Protein AF-A0A1Q7T3Q2-F1 (afdb_monomer_lite)

Structure (mmCIF, N/CA/C/O backbone):
data_AF-A0A1Q7T3Q2-F1
#
_entry.id   AF-A0A1Q7T3Q2-F1
#
loop_
_atom_site.group_PDB
_atom_site.id
_atom_site.type_symbol
_atom_site.label_atom_id
_atom_site.label_alt_id
_atom_site.label_comp_id
_atom_site.label_asym_id
_atom_site.label_entity_id
_atom_site.label_seq_id
_atom_site.pdbx_PDB_ins_code
_atom_site.Cartn_x
_atom_site.Cartn_y
_atom_site.Cartn_z
_atom_site.occupancy
_atom_site.B_iso_or_equiv
_atom_site.auth_seq_id
_atom_site.auth_comp_id
_atom_site.auth_asym_id
_atom_site.auth_atom_id
_atom_site.pdbx_PDB_model_num
ATOM 1 N N . MET A 1 1 ? 1.843 -0.702 -9.982 1.00 81.38 1 MET A N 1
ATOM 2 C CA . MET A 1 1 ? 1.231 0.089 -8.888 1.00 81.38 1 MET A CA 1
ATOM 3 C C . MET A 1 1 ? 0.158 -0.702 -8.129 1.00 81.38 1 MET A C 1
ATOM 5 O O . MET A 1 1 ? 0.160 -0.646 -6.909 1.00 81.38 1 MET A O 1
ATOM 9 N N . ARG A 1 2 ? -0.651 -1.533 -8.814 1.00 91.56 2 ARG A N 1
ATOM 10 C CA . ARG A 1 2 ? -1.708 -2.393 -8.229 1.00 91.56 2 ARG A CA 1
ATOM 11 C C . ARG A 1 2 ? -1.332 -3.121 -6.925 1.00 91.56 2 ARG A C 1
ATOM 13 O O . ARG A 1 2 ? -2.081 -3.046 -5.965 1.00 91.56 2 ARG A O 1
ATOM 20 N N . GLU A 1 3 ? -0.166 -3.769 -6.869 1.00 95.06 3 GLU A N 1
ATOM 21 C CA . GLU A 1 3 ? 0.284 -4.514 -5.675 1.00 95.06 3 GLU A CA 1
ATOM 22 C C . GLU A 1 3 ? 0.428 -3.621 -4.427 1.00 95.06 3 GLU A C 1
ATOM 24 O O . GLU A 1 3 ? -0.021 -3.997 -3.350 1.00 95.06 3 GLU A O 1
ATOM 29 N N . ARG A 1 4 ? 1.000 -2.416 -4.573 1.00 95.00 4 ARG A N 1
ATOM 30 C CA . ARG A 1 4 ? 1.254 -1.502 -3.443 1.00 95.00 4 ARG A CA 1
ATOM 31 C C . ARG A 1 4 ? -0.039 -0.915 -2.893 1.00 95.00 4 ARG A C 1
ATOM 33 O O . ARG A 1 4 ? -0.247 -0.922 -1.687 1.00 95.00 4 ARG A O 1
ATOM 40 N N . ALA A 1 5 ? -0.919 -0.471 -3.790 1.00 95.75 5 ALA A N 1
ATOM 41 C CA . ALA A 1 5 ? -2.237 0.032 -3.415 1.00 95.75 5 ALA A CA 1
ATOM 42 C C . ALA A 1 5 ? -3.069 -1.053 -2.714 1.00 95.75 5 ALA A C 1
ATOM 44 O O . ALA A 1 5 ? -3.665 -0.792 -1.674 1.00 95.75 5 ALA A O 1
ATOM 45 N N . ALA A 1 6 ? -3.046 -2.289 -3.227 1.00 97.00 6 ALA A N 1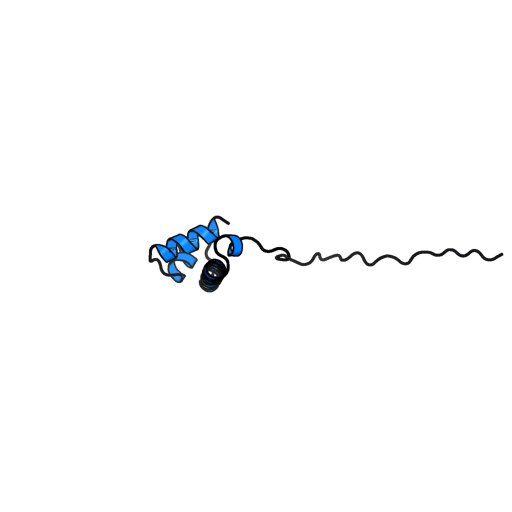
ATOM 46 C CA . ALA A 1 6 ? -3.744 -3.406 -2.597 1.00 97.00 6 ALA A CA 1
ATOM 47 C C . ALA A 1 6 ? -3.218 -3.706 -1.184 1.00 97.00 6 ALA A C 1
ATOM 49 O O . ALA A 1 6 ? -4.018 -4.004 -0.303 1.00 97.00 6 ALA A O 1
ATOM 50 N N . ALA A 1 7 ? -1.901 -3.619 -0.960 1.00 97.19 7 ALA A N 1
ATOM 51 C CA . ALA A 1 7 ? -1.324 -3.809 0.369 1.00 97.19 7 ALA A CA 1
ATOM 52 C C . ALA A 1 7 ? -1.841 -2.761 1.365 1.00 97.19 7 ALA A C 1
ATOM 54 O O . ALA A 1 7 ? -2.294 -3.120 2.447 1.00 97.19 7 ALA A O 1
ATOM 55 N N . ILE A 1 8 ? -1.826 -1.483 0.975 1.00 96.56 8 ILE A N 1
ATOM 56 C CA . ILE A 1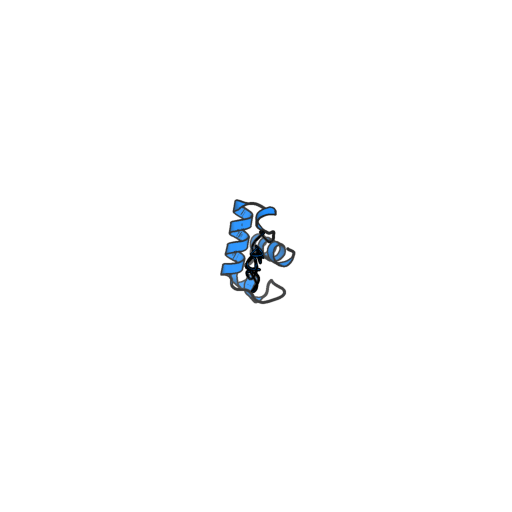 8 ? -2.243 -0.371 1.841 1.00 96.56 8 ILE A CA 1
ATOM 57 C C . ILE A 1 8 ? -3.733 -0.455 2.162 1.00 96.56 8 ILE A C 1
ATOM 59 O O . ILE A 1 8 ? -4.100 -0.365 3.327 1.00 96.56 8 ILE A O 1
ATOM 63 N N . LEU A 1 9 ? -4.587 -0.705 1.164 1.00 97.62 9 LEU A N 1
ATOM 64 C CA . LEU A 1 9 ? -6.031 -0.841 1.387 1.00 97.62 9 LEU A CA 1
ATOM 65 C C . LEU A 1 9 ? -6.368 -1.997 2.338 1.00 97.62 9 LEU A C 1
ATOM 67 O O . LEU A 1 9 ? -7.272 -1.873 3.155 1.00 97.62 9 LEU A O 1
ATOM 71 N N . LYS A 1 10 ? -5.622 -3.103 2.266 1.00 97.75 10 LYS A N 1
ATOM 72 C CA . LYS A 1 10 ? -5.802 -4.262 3.152 1.00 97.75 10 LYS A CA 1
ATOM 73 C C . LYS A 1 10 ? -5.355 -3.991 4.586 1.00 97.75 10 LYS A C 1
ATOM 75 O O . LYS A 1 10 ? -5.995 -4.451 5.526 1.00 97.75 10 LYS A O 1
ATOM 80 N N . VAL A 1 11 ? -4.270 -3.240 4.760 1.00 97.50 11 VAL A N 1
ATOM 81 C CA . VAL A 1 11 ? -3.847 -2.798 6.095 1.00 97.50 11 VAL A CA 1
ATOM 82 C C . VAL A 1 11 ? -4.850 -1.791 6.662 1.00 97.50 11 VAL A C 1
ATOM 84 O O . VAL A 1 11 ? -5.261 -1.922 7.809 1.00 97.50 11 VAL A O 1
ATOM 87 N N . ALA A 1 12 ? -5.333 -0.857 5.838 1.00 97.19 12 ALA A N 1
ATOM 88 C CA . ALA A 1 12 ? -6.381 0.089 6.218 1.00 97.19 12 ALA A CA 1
ATOM 89 C C . ALA A 1 12 ? -7.715 -0.599 6.559 1.00 97.19 12 ALA A C 1
ATOM 91 O O . ALA A 1 12 ? -8.468 -0.095 7.385 1.00 97.19 12 ALA A O 1
ATOM 92 N N . SER A 1 13 ? -7.993 -1.775 5.983 1.00 97.50 13 SER A N 1
ATOM 93 C CA . SER A 1 13 ? -9.144 -2.607 6.352 1.00 97.50 13 SER A CA 1
ATOM 94 C C . SER A 1 13 ? -8.915 -3.463 7.609 1.00 97.50 13 SER A C 1
ATOM 96 O O . SER A 1 13 ? -9.712 -4.357 7.880 1.00 97.50 13 SER A O 1
ATOM 98 N N . GLY A 1 14 ? -7.824 -3.242 8.350 1.00 97.50 14 GLY A N 1
ATOM 99 C CA . GLY A 1 14 ? -7.546 -3.892 9.633 1.00 97.50 14 GLY A CA 1
ATOM 100 C C . GLY A 1 14 ? -6.721 -5.180 9.562 1.00 97.50 14 GLY A C 1
ATOM 101 O O . GLY A 1 14 ? -6.520 -5.820 10.593 1.00 97.50 14 GLY A O 1
ATOM 102 N N . LEU A 1 15 ? -6.219 -5.584 8.389 1.00 97.62 15 LEU A N 1
ATOM 103 C CA . LEU A 1 15 ? -5.323 -6.742 8.305 1.00 97.62 15 LEU A CA 1
ATOM 104 C C . LEU A 1 15 ? -3.908 -6.372 8.762 1.00 97.62 15 LEU A C 1
ATOM 106 O O . LEU A 1 15 ? -3.383 -5.309 8.432 1.00 97.62 15 LEU A O 1
ATOM 110 N N . SER A 1 16 ? -3.242 -7.287 9.469 1.00 97.38 16 SER A N 1
ATOM 111 C CA . SER A 1 16 ? -1.852 -7.066 9.878 1.00 97.38 16 SER A CA 1
ATOM 112 C C . SER A 1 16 ? -0.906 -7.059 8.672 1.00 97.38 16 SER A C 1
ATOM 114 O O . SER A 1 16 ? -1.097 -7.794 7.697 1.00 97.38 16 SER A O 1
ATOM 116 N N . MET A 1 17 ? 0.176 -6.278 8.749 1.00 96.75 17 MET A N 1
ATOM 117 C CA . MET A 1 17 ? 1.186 -6.231 7.682 1.00 96.75 17 MET A CA 1
ATOM 118 C C . MET A 1 17 ? 1.777 -7.613 7.375 1.00 96.75 17 MET A C 1
ATOM 120 O O . MET A 1 17 ? 2.015 -7.925 6.211 1.00 96.75 17 MET A O 1
ATOM 124 N N . LEU A 1 18 ? 1.982 -8.456 8.394 1.00 97.44 18 LEU A N 1
ATOM 125 C CA . LEU A 1 18 ? 2.496 -9.817 8.221 1.00 97.44 18 LEU A CA 1
ATOM 126 C C . LEU A 1 18 ? 1.518 -10.691 7.422 1.00 97.44 18 LEU A C 1
ATOM 128 O O . LEU A 1 18 ? 1.916 -11.350 6.463 1.00 97.44 18 LEU A O 1
ATOM 132 N N . GLN A 1 19 ? 0.229 -10.648 7.767 1.00 97.56 19 GLN A N 1
ATOM 133 C CA . GLN A 1 19 ? -0.806 -11.400 7.058 1.00 97.56 19 GLN A CA 1
ATOM 134 C C . GLN A 1 19 ? -0.938 -10.938 5.602 1.00 97.56 19 GLN A C 1
ATOM 136 O O . GLN A 1 19 ? -1.037 -11.764 4.693 1.00 97.56 19 GLN A O 1
ATOM 141 N N . VAL A 1 20 ? -0.880 -9.625 5.357 1.00 98.00 20 VAL A N 1
ATOM 142 C CA . VAL A 1 20 ? -0.913 -9.075 3.995 1.00 98.00 20 VAL A CA 1
ATOM 143 C C . VAL A 1 20 ? 0.325 -9.494 3.197 1.00 98.00 20 VAL A C 1
ATOM 145 O O . VAL A 1 20 ? 0.195 -9.869 2.033 1.00 98.00 20 VAL A O 1
ATOM 148 N N . ALA A 1 21 ? 1.506 -9.492 3.817 1.00 97.62 21 ALA A N 1
ATOM 149 C CA . ALA A 1 21 ? 2.760 -9.914 3.195 1.00 97.62 21 ALA A CA 1
ATOM 150 C C . ALA A 1 21 ? 2.760 -11.383 2.763 1.00 97.62 21 ALA A C 1
ATOM 152 O O . ALA A 1 21 ? 3.269 -11.686 1.684 1.00 97.62 21 ALA A O 1
ATOM 153 N N . LEU A 1 22 ? 2.207 -12.277 3.585 1.00 97.56 22 LEU A N 1
ATOM 154 C CA . LEU A 1 22 ? 2.235 -13.719 3.333 1.00 97.56 22 LEU A CA 1
ATOM 155 C C . LEU A 1 22 ? 1.062 -14.200 2.470 1.00 97.56 22 LEU A C 1
ATOM 157 O O . LEU A 1 22 ? 1.252 -15.062 1.615 1.00 97.56 22 LEU A O 1
ATOM 161 N N . HIS A 1 23 ? -0.131 -13.632 2.670 1.00 97.12 23 HIS A N 1
ATOM 162 C CA . HIS A 1 23 ? -1.379 -14.151 2.093 1.00 97.12 23 HIS A CA 1
ATOM 163 C C . HIS A 1 23 ? -2.217 -13.092 1.368 1.00 97.12 23 HIS A C 1
ATOM 165 O O . HIS A 1 23 ? -3.105 -13.424 0.587 1.00 97.12 23 HIS A O 1
ATOM 171 N N . GLY A 1 24 ? -1.959 -11.807 1.611 1.00 94.62 24 GLY A N 1
ATOM 172 C CA . GLY A 1 24 ? -2.748 -10.713 1.049 1.00 94.62 24 GLY A CA 1
ATOM 173 C C . GLY A 1 24 ? -2.285 -10.226 -0.321 1.00 94.62 24 GLY A C 1
ATOM 174 O O . GLY A 1 24 ? -2.929 -9.337 -0.872 1.00 94.62 24 GLY A O 1
ATOM 175 N N . LEU A 1 25 ? -1.207 -10.756 -0.897 1.00 96.00 25 LEU A N 1
ATOM 176 C CA . LEU A 1 25 ? -0.658 -10.312 -2.183 1.00 96.00 25 LEU A CA 1
ATOM 177 C C . LEU A 1 25 ? -0.469 -11.489 -3.144 1.00 96.00 25 LEU A C 1
ATOM 179 O O . LEU A 1 25 ? -0.415 -12.640 -2.732 1.00 96.00 25 LEU A O 1
ATOM 183 N N . LEU A 1 26 ? -0.340 -11.191 -4.443 1.00 95.38 26 LEU A N 1
ATOM 184 C CA . LEU A 1 26 ? -0.141 -12.208 -5.488 1.00 95.38 26 LEU A CA 1
ATOM 185 C C . LEU A 1 26 ? 1.138 -13.031 -5.272 1.00 95.38 26 LEU A C 1
ATOM 187 O O . LEU A 1 26 ? 1.227 -14.177 -5.701 1.00 95.38 26 LEU A O 1
ATOM 191 N N . LYS A 1 27 ? 2.150 -12.421 -4.651 1.00 94.88 27 LYS A N 1
ATOM 192 C CA . LYS A 1 27 ? 3.400 -13.076 -4.278 1.00 94.88 27 LYS A CA 1
ATOM 193 C C . LYS A 1 27 ? 3.734 -12.723 -2.833 1.00 94.88 27 LYS A C 1
ATOM 195 O O . LYS A 1 27 ? 3.546 -11.560 -2.466 1.00 94.88 27 LYS A O 1
ATOM 200 N N . PRO A 1 28 ? 4.297 -13.665 -2.059 1.00 96.12 28 PRO A N 1
ATOM 201 C CA . PRO A 1 28 ? 4.793 -13.367 -0.729 1.00 96.12 28 PRO A CA 1
ATOM 202 C C . PRO A 1 28 ? 5.840 -12.253 -0.762 1.00 96.12 28 PRO A C 1
ATOM 204 O O . PRO A 1 28 ? 6.734 -12.227 -1.618 1.00 96.12 28 PRO A O 1
ATOM 207 N N . ARG A 1 29 ? 5.730 -11.325 0.184 1.00 96.56 29 ARG A N 1
ATOM 208 C CA . ARG A 1 29 ? 6.681 -10.229 0.400 1.00 96.56 29 ARG A CA 1
ATOM 209 C C . ARG A 1 29 ? 7.168 -10.239 1.841 1.00 96.56 29 ARG A C 1
ATOM 211 O O . ARG A 1 29 ? 6.616 -10.919 2.694 1.00 96.56 29 ARG A O 1
ATOM 218 N N . ARG A 1 30 ? 8.213 -9.461 2.115 1.00 95.69 30 ARG A N 1
ATOM 219 C CA . ARG A 1 30 ? 8.616 -9.160 3.493 1.00 95.69 30 ARG A CA 1
ATOM 220 C C . ARG A 1 30 ? 7.688 -8.087 4.056 1.00 95.69 30 ARG A C 1
ATOM 222 O O . ARG A 1 30 ? 7.365 -7.139 3.338 1.00 95.69 30 ARG A O 1
ATOM 229 N N . SER A 1 31 ? 7.311 -8.203 5.325 1.00 94.75 31 SER A N 1
ATOM 230 C CA . SER A 1 31 ? 6.519 -7.189 6.037 1.00 94.75 31 SER A CA 1
ATOM 231 C C . SER A 1 31 ? 7.172 -5.803 5.973 1.00 94.75 31 SER A C 1
ATOM 233 O O . SER A 1 31 ? 6.479 -4.821 5.721 1.00 94.75 31 SER A O 1
ATOM 235 N N . ASP A 1 32 ? 8.507 -5.727 6.049 1.00 96.75 32 ASP A N 1
ATOM 236 C CA . ASP A 1 32 ? 9.265 -4.470 5.916 1.00 96.75 32 ASP A CA 1
ATOM 237 C C . ASP A 1 32 ? 9.005 -3.756 4.586 1.00 96.75 32 ASP A C 1
ATOM 239 O O . ASP A 1 32 ? 9.014 -2.530 4.500 1.00 96.75 32 ASP A O 1
ATOM 243 N N . THR A 1 33 ? 8.751 -4.521 3.518 1.00 95.56 33 THR A N 1
ATOM 244 C CA . THR A 1 33 ? 8.442 -3.946 2.203 1.00 95.56 33 THR A CA 1
ATOM 245 C C . THR A 1 33 ? 7.093 -3.234 2.220 1.00 95.56 33 THR A C 1
ATOM 247 O O . THR A 1 33 ? 6.953 -2.187 1.593 1.00 95.56 33 THR A O 1
ATOM 250 N N . ILE A 1 34 ? 6.116 -3.788 2.941 1.00 96.06 34 ILE A N 1
ATOM 251 C CA . ILE A 1 34 ? 4.799 -3.169 3.113 1.00 96.06 34 ILE A CA 1
ATOM 252 C C . ILE A 1 34 ? 4.930 -1.917 3.976 1.00 96.06 34 ILE A C 1
ATOM 254 O O . ILE A 1 34 ? 4.418 -0.875 3.575 1.00 96.06 34 ILE A O 1
ATOM 258 N N . SER A 1 35 ? 5.683 -1.985 5.081 1.00 96.50 35 SER A N 1
ATOM 259 C CA . SER A 1 35 ? 5.964 -0.815 5.923 1.00 96.50 35 SER A CA 1
ATOM 260 C C . SER A 1 35 ? 6.551 0.333 5.100 1.00 96.50 35 SER A C 1
ATOM 262 O O . SER A 1 35 ? 6.048 1.447 5.159 1.00 96.50 35 SER A O 1
ATOM 264 N N . GLN A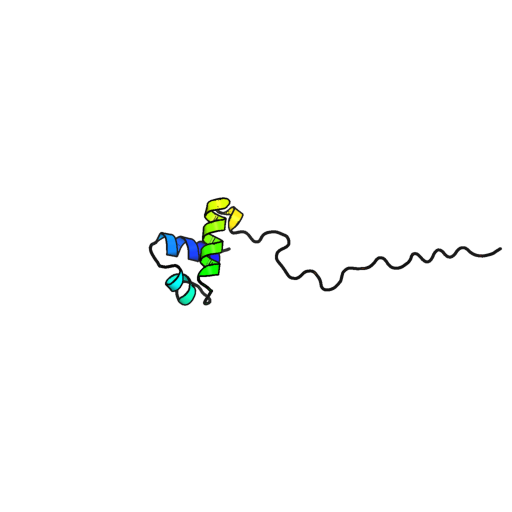 1 36 ? 7.543 0.059 4.244 1.00 95.88 36 GLN A N 1
ATOM 265 C CA . GLN A 1 36 ? 8.122 1.081 3.365 1.00 95.88 36 GLN A CA 1
ATOM 266 C C . GLN A 1 36 ? 7.122 1.663 2.357 1.00 95.88 36 GLN A C 1
ATOM 268 O O . GLN A 1 36 ? 7.267 2.813 1.947 1.00 95.88 36 GLN A O 1
ATOM 273 N N . TRP A 1 37 ? 6.146 0.883 1.884 1.00 95.75 37 TRP A N 1
ATOM 274 C CA . TRP A 1 37 ? 5.105 1.411 0.997 1.00 95.75 37 TRP A CA 1
ATOM 275 C C . TRP A 1 37 ? 4.139 2.324 1.743 1.00 95.75 37 TRP A C 1
ATOM 277 O O . TRP A 1 37 ? 3.757 3.344 1.178 1.00 95.75 37 TRP A O 1
ATOM 287 N N . ILE A 1 38 ? 3.784 1.973 2.982 1.00 96.25 38 ILE A N 1
ATOM 288 C CA . ILE A 1 38 ? 2.937 2.799 3.847 1.00 96.25 38 ILE A CA 1
ATOM 289 C C . ILE A 1 38 ? 3.643 4.119 4.154 1.00 96.25 38 ILE A C 1
ATOM 291 O O . ILE A 1 38 ? 3.087 5.160 3.829 1.00 96.25 38 ILE A O 1
ATOM 295 N N . SER A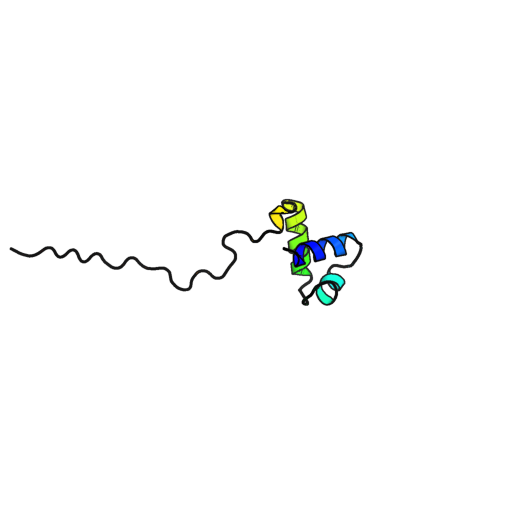 1 39 ? 4.895 4.094 4.627 1.00 96.56 39 SER A N 1
ATOM 296 C CA . SER A 1 39 ? 5.641 5.324 4.940 1.00 96.56 39 SER A CA 1
ATOM 297 C C . SER A 1 39 ? 5.729 6.266 3.735 1.00 96.56 39 SER A C 1
ATOM 299 O O . SER A 1 39 ? 5.438 7.450 3.839 1.00 96.56 39 SER A O 1
ATOM 301 N N . ARG A 1 40 ? 6.013 5.736 2.537 1.00 94.88 40 ARG A N 1
ATOM 302 C CA . ARG A 1 40 ? 6.029 6.556 1.311 1.00 94.88 40 ARG A CA 1
ATOM 303 C C . ARG A 1 40 ? 4.664 7.132 0.945 1.00 94.88 40 ARG A C 1
ATOM 305 O O . ARG A 1 40 ? 4.600 8.192 0.328 1.00 94.88 40 ARG A O 1
ATOM 312 N N . TYR A 1 41 ? 3.590 6.402 1.231 1.00 95.44 41 TYR A N 1
ATOM 313 C CA . TYR A 1 41 ? 2.236 6.893 1.012 1.00 95.44 41 TYR A CA 1
ATOM 314 C C . TYR A 1 41 ? 1.869 7.988 2.016 1.00 95.44 41 TYR A C 1
ATOM 316 O O . TYR A 1 41 ? 1.244 8.965 1.629 1.00 95.44 41 TYR A O 1
ATOM 324 N N . GLU A 1 42 ? 2.288 7.867 3.270 1.00 95.94 42 GLU A N 1
ATOM 325 C CA . GLU A 1 42 ? 2.087 8.909 4.282 1.00 95.94 42 GLU A CA 1
ATOM 326 C C . GLU A 1 42 ? 2.882 10.181 3.947 1.00 95.94 42 GLU A C 1
ATOM 328 O O . GLU A 1 42 ? 2.355 11.282 4.064 1.00 95.94 42 GLU A O 1
ATOM 333 N N . GLU A 1 43 ? 4.114 10.037 3.450 1.00 95.44 43 GLU A N 1
ATOM 334 C CA . GLU A 1 43 ? 4.982 11.161 3.072 1.00 95.44 43 GLU A CA 1
ATOM 335 C C . GLU A 1 43 ? 4.533 11.881 1.789 1.00 95.44 43 GLU A C 1
ATOM 337 O O . GLU A 1 43 ? 4.615 13.104 1.694 1.00 95.44 43 GLU A O 1
ATOM 342 N N . GLY A 1 44 ? 4.115 11.129 0.765 1.00 92.62 44 GLY A N 1
ATOM 343 C CA . GLY A 1 44 ? 3.932 11.653 -0.596 1.00 92.62 44 GLY A CA 1
ATOM 344 C C . GLY A 1 44 ? 2.622 11.251 -1.267 1.00 92.62 44 GLY A C 1
ATOM 345 O O . GLY A 1 44 ? 2.481 11.386 -2.488 1.00 92.62 44 GLY A O 1
ATOM 346 N N . GLY A 1 45 ? 1.680 10.690 -0.512 1.00 94.31 45 GLY A N 1
ATOM 347 C CA . GLY A 1 45 ? 0.416 10.181 -1.027 1.00 94.31 45 GLY A CA 1
ATOM 348 C C . GLY A 1 45 ? 0.606 9.153 -2.144 1.00 94.31 45 GLY A C 1
ATOM 349 O O . GLY A 1 45 ? 1.546 8.354 -2.186 1.00 94.31 45 GLY A O 1
ATOM 350 N N . VAL A 1 46 ? -0.291 9.203 -3.127 1.00 93.06 46 VAL A N 1
ATOM 351 C CA . VAL A 1 46 ? -0.270 8.309 -4.295 1.00 93.06 46 VAL A CA 1
ATOM 352 C C . VAL A 1 46 ? 1.022 8.452 -5.118 1.00 93.06 46 VAL A C 1
ATOM 354 O O . VAL A 1 46 ? 1.482 7.471 -5.709 1.00 93.06 46 VAL A O 1
ATOM 357 N N . GLN A 1 47 ? 1.650 9.634 -5.131 1.00 91.44 47 GLN A N 1
ATOM 358 C CA . GLN A 1 47 ? 2.911 9.867 -5.848 1.00 91.44 47 GLN A CA 1
ATOM 359 C C . GLN A 1 47 ? 4.071 9.068 -5.233 1.00 91.44 47 GLN A C 1
ATOM 361 O O . GLN A 1 47 ? 4.889 8.496 -5.960 1.00 91.44 47 GLN A O 1
ATOM 366 N N . GLY A 1 48 ? 4.083 8.908 -3.905 1.00 89.88 48 GLY A N 1
ATOM 367 C CA . GLY A 1 48 ? 5.063 8.084 -3.186 1.00 89.88 48 GLY A CA 1
ATOM 368 C C . GLY A 1 48 ? 5.036 6.597 -3.574 1.00 89.88 48 GLY A C 1
ATOM 369 O O . GLY A 1 48 ? 6.034 5.879 -3.438 1.00 89.88 48 GLY A O 1
ATOM 370 N N . LEU A 1 49 ? 3.923 6.129 -4.148 1.00 90.81 49 LEU A N 1
ATOM 371 C CA . LEU A 1 49 ? 3.740 4.746 -4.593 1.00 90.81 49 LEU A CA 1
ATOM 372 C C . LEU A 1 49 ? 4.200 4.480 -6.025 1.00 90.81 49 LEU A C 1
ATOM 374 O O . LEU A 1 49 ? 4.192 3.317 -6.455 1.00 90.81 49 LEU A O 1
ATOM 378 N N . GLN A 1 50 ? 4.624 5.500 -6.766 1.00 89.69 50 GLN A N 1
ATOM 379 C CA . GLN A 1 50 ? 5.144 5.325 -8.118 1.00 89.69 50 GLN A CA 1
ATOM 380 C C . GLN A 1 50 ? 6.565 4.739 -8.115 1.00 89.69 50 GLN A C 1
ATOM 382 O O . GLN A 1 50 ? 7.226 4.576 -7.082 1.00 89.69 50 GLN A O 1
ATOM 387 N N . VAL A 1 51 ? 7.025 4.281 -9.278 1.00 82.25 51 VAL A N 1
ATOM 388 C CA . VAL A 1 51 ? 8.421 3.863 -9.439 1.00 82.25 51 VAL A CA 1
ATOM 389 C C . VAL A 1 51 ? 9.237 5.128 -9.670 1.00 82.25 51 VAL A C 1
ATOM 391 O O . VAL A 1 51 ? 9.097 5.759 -10.706 1.00 82.25 51 VAL A O 1
ATOM 394 N N . GLN A 1 52 ? 10.056 5.497 -8.686 1.00 74.00 52 GLN A N 1
ATOM 395 C CA . GLN A 1 52 ? 10.948 6.651 -8.785 1.00 74.00 52 GLN A CA 1
ATOM 396 C C . GLN A 1 52 ? 12.013 6.427 -9.867 1.00 74.00 52 GLN A C 1
ATOM 398 O O . GLN A 1 52 ? 12.521 5.307 -10.023 1.00 74.00 52 GLN A O 1
ATOM 403 N N . ALA A 1 53 ? 12.352 7.495 -10.592 1.00 68.50 53 ALA A N 1
ATOM 404 C CA . ALA A 1 53 ? 13.432 7.491 -11.572 1.00 68.50 53 ALA A CA 1
ATOM 405 C C . ALA A 1 53 ? 14.764 7.103 -10.902 1.00 68.50 53 ALA A C 1
ATOM 407 O O . ALA A 1 53 ? 15.001 7.405 -9.734 1.00 68.50 53 ALA A O 1
ATOM 408 N N . GLY A 1 54 ? 15.618 6.366 -11.616 1.00 73.19 54 GLY A N 1
ATOM 409 C CA . GLY A 1 54 ? 16.876 5.841 -11.065 1.00 73.19 54 GLY A CA 1
ATOM 410 C C . GLY A 1 54 ? 16.740 4.543 -10.256 1.00 73.19 54 GLY A C 1
ATOM 411 O O . GLY A 1 54 ? 17.749 3.976 -9.837 1.00 73.19 54 GLY A O 1
ATOM 412 N N . ARG A 1 55 ? 15.523 4.008 -10.073 1.00 64.88 55 ARG A N 1
ATOM 413 C CA . ARG A 1 55 ? 15.330 2.651 -9.544 1.00 64.88 55 ARG A CA 1
ATOM 414 C C . ARG A 1 55 ? 15.575 1.614 -10.642 1.00 64.88 55 ARG A C 1
ATOM 416 O O . ARG A 1 55 ? 14.798 1.501 -11.582 1.00 64.88 55 ARG A O 1
ATOM 423 N N . GLY A 1 56 ? 16.618 0.809 -10.480 1.00 69.06 56 GLY A N 1
ATOM 424 C CA . GLY A 1 56 ? 16.997 -0.247 -11.420 1.00 69.06 56 GLY A CA 1
ATOM 425 C C . GLY A 1 56 ? 18.491 -0.537 -11.325 1.00 69.06 56 GLY A C 1
ATOM 426 O O . GLY A 1 56 ? 19.217 0.166 -10.623 1.00 69.06 56 GLY A O 1
ATOM 427 N N . ARG A 1 57 ? 18.969 -1.580 -12.009 1.00 71.00 57 ARG A N 1
ATOM 428 C CA . ARG A 1 57 ? 20.417 -1.770 -12.159 1.00 71.00 57 ARG A CA 1
ATOM 429 C C . ARG A 1 57 ? 20.962 -0.618 -12.998 1.00 71.00 57 ARG A C 1
ATOM 431 O O . ARG A 1 57 ? 20.412 -0.328 -14.059 1.00 71.00 57 ARG A O 1
ATOM 438 N N . LYS A 1 58 ? 22.045 0.010 -12.532 1.00 73.19 58 LYS A N 1
ATOM 439 C CA . LYS A 1 58 ? 22.859 0.876 -13.390 1.00 73.19 58 LYS A CA 1
ATOM 440 C C . LYS A 1 58 ? 23.237 0.065 -14.639 1.00 73.19 58 LYS A C 1
ATOM 442 O O . LYS A 1 58 ? 23.522 -1.129 -14.490 1.00 73.19 58 LYS A O 1
ATOM 447 N N . PRO A 1 59 ? 23.187 0.655 -15.843 1.00 70.06 59 PRO A N 1
ATOM 448 C CA . PRO A 1 59 ? 23.606 -0.051 -17.045 1.00 70.06 59 PRO A CA 1
ATOM 449 C C . PRO A 1 59 ? 25.025 -0.591 -16.832 1.00 70.06 59 PRO A C 1
ATOM 451 O O . PRO A 1 59 ? 25.880 0.107 -16.294 1.00 70.06 59 PRO A O 1
ATOM 454 N N . ALA A 1 60 ? 25.270 -1.843 -17.226 1.00 71.81 60 ALA A N 1
ATOM 455 C CA . ALA A 1 60 ? 26.598 -2.459 -17.126 1.00 71.81 60 ALA A CA 1
ATOM 456 C C . ALA A 1 60 ? 27.628 -1.790 -18.058 1.00 71.81 60 ALA A C 1
ATOM 458 O O . ALA A 1 60 ? 28.821 -2.057 -17.958 1.00 71.81 60 ALA A O 1
ATOM 459 N N . PHE A 1 61 ? 27.161 -0.923 -18.958 1.00 70.56 61 PHE A N 1
ATOM 460 C CA . PHE A 1 61 ? 27.958 -0.226 -19.947 1.00 70.56 61 PHE A CA 1
ATOM 461 C C . PHE A 1 61 ? 27.762 1.288 -19.812 1.00 70.56 61 PHE A C 1
ATOM 463 O O . PHE A 1 61 ? 26.675 1.806 -20.070 1.00 70.56 61 PHE A O 1
ATOM 470 N N . SER A 1 62 ? 28.832 1.981 -19.426 1.00 66.81 62 SER A N 1
ATOM 471 C CA . SER A 1 62 ? 28.987 3.424 -19.611 1.00 66.81 62 SER A CA 1
ATOM 472 C C . SER A 1 62 ? 29.903 3.613 -20.824 1.00 66.81 62 SER A C 1
ATOM 474 O O . SER A 1 62 ? 31.059 3.194 -20.735 1.00 66.81 62 SER A O 1
ATOM 476 N N . PRO A 1 63 ? 29.448 4.182 -21.959 1.00 68.31 63 PRO A N 1
ATOM 477 C CA . PRO A 1 63 ? 30.338 4.442 -23.083 1.00 68.31 63 PRO A CA 1
ATOM 478 C C . PRO A 1 63 ? 31.392 5.462 -22.643 1.00 68.31 63 PRO A C 1
ATOM 480 O O . PRO A 1 63 ? 31.099 6.642 -22.468 1.00 68.31 63 PRO A O 1
ATOM 483 N N . CYS A 1 64 ? 32.621 4.999 -22.425 1.00 60.38 64 CYS A N 1
ATOM 484 C CA . CYS A 1 64 ? 33.766 5.886 -22.294 1.00 60.38 64 CYS A CA 1
ATOM 485 C C . CYS A 1 64 ? 34.017 6.480 -23.686 1.00 60.38 64 CYS A C 1
ATOM 487 O O . CYS A 1 64 ? 34.158 5.730 -24.654 1.00 60.38 64 CYS A O 1
ATOM 489 N N . ALA A 1 65 ? 34.005 7.808 -23.804 1.00 62.41 65 ALA A N 1
ATOM 490 C CA . ALA A 1 65 ? 34.306 8.502 -25.050 1.00 62.41 65 ALA A CA 1
ATOM 491 C C . ALA A 1 65 ? 35.679 8.038 -25.567 1.00 62.41 65 ALA A C 1
ATOM 493 O O . ALA A 1 65 ? 36.696 8.229 -24.902 1.00 62.41 65 ALA A O 1
ATOM 494 N N . GLY A 1 66 ? 35.701 7.364 -26.720 1.00 61.03 66 GLY A N 1
ATOM 495 C CA . GLY A 1 66 ? 36.941 6.900 -27.339 1.00 61.03 66 GLY A CA 1
ATOM 496 C C . GLY A 1 66 ? 37.856 8.082 -27.683 1.00 61.03 66 GLY A C 1
ATOM 497 O O . GLY A 1 66 ? 37.354 9.169 -27.977 1.00 61.03 66 GLY A O 1
ATOM 498 N N . PRO A 1 67 ? 39.190 7.909 -27.648 1.00 59.34 67 PRO A N 1
ATOM 499 C CA . PRO A 1 67 ? 40.115 9.004 -27.898 1.00 59.34 67 PRO A CA 1
ATOM 500 C C . PRO A 1 67 ? 39.910 9.552 -29.312 1.00 59.34 67 PRO A C 1
ATOM 502 O O . PRO A 1 67 ? 39.960 8.807 -30.295 1.00 59.34 67 PRO A O 1
ATOM 505 N N . ALA A 1 68 ? 39.691 10.865 -29.409 1.00 62.00 68 ALA A N 1
ATOM 506 C CA . ALA A 1 68 ? 39.723 11.583 -30.671 1.00 62.00 68 ALA A CA 1
ATOM 507 C C . ALA A 1 68 ? 41.085 11.325 -31.328 1.00 62.00 68 ALA A C 1
ATOM 509 O O . ALA A 1 68 ? 42.126 11.765 -30.839 1.00 62.00 68 ALA A O 1
ATOM 510 N N . ARG A 1 69 ? 41.091 10.567 -32.429 1.00 60.69 69 ARG A N 1
ATOM 511 C CA . ARG A 1 69 ? 42.260 10.451 -33.301 1.00 60.69 69 ARG A CA 1
ATOM 512 C C . ARG A 1 69 ? 42.459 11.795 -33.996 1.00 60.69 69 ARG A C 1
ATOM 514 O O . ARG A 1 69 ? 42.019 11.987 -35.124 1.00 60.69 69 ARG A O 1
ATOM 521 N N . SER A 1 70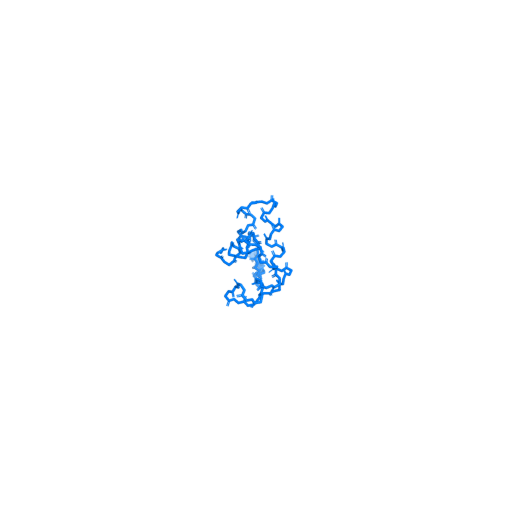 ? 43.134 12.717 -33.321 1.00 60.84 70 SER A N 1
ATOM 522 C CA . SER A 1 70 ? 43.700 13.910 -33.944 1.00 60.84 70 SER A CA 1
ATOM 523 C C . SER A 1 70 ? 44.901 13.478 -34.782 1.00 60.84 70 SER A C 1
ATOM 525 O O . SER A 1 70 ? 46.036 13.441 -34.313 1.00 60.84 70 SER A O 1
ATOM 527 N N . GLY A 1 71 ? 44.639 13.080 -36.025 1.00 58.62 71 GLY A N 1
ATOM 528 C CA . GLY A 1 71 ? 45.673 12.931 -37.039 1.00 58.62 71 GLY A CA 1
ATOM 529 C C . GLY A 1 71 ? 46.181 14.307 -37.455 1.00 58.62 71 GLY A C 1
ATOM 530 O O . GLY A 1 71 ? 45.671 14.882 -38.408 1.00 58.62 71 GLY A O 1
ATOM 531 N N . ALA A 1 72 ? 47.177 14.841 -36.748 1.00 59.00 72 ALA A N 1
ATOM 532 C CA . ALA A 1 72 ? 47.962 15.968 -37.239 1.00 59.00 72 ALA A CA 1
ATOM 533 C C . ALA A 1 72 ? 49.115 15.407 -38.083 1.00 59.00 72 ALA A C 1
ATOM 535 O O . ALA A 1 72 ? 50.100 14.877 -37.564 1.00 59.00 72 ALA A O 1
ATOM 536 N N . GLY A 1 73 ? 48.930 15.446 -39.403 1.00 54.12 73 GLY A N 1
ATOM 537 C CA . GLY A 1 73 ? 49.948 15.092 -40.381 1.00 54.12 73 GLY A CA 1
ATOM 538 C C . GLY A 1 73 ? 51.174 15.995 -40.260 1.00 54.12 73 GLY A C 1
ATOM 539 O O . GLY A 1 73 ? 51.056 17.213 -40.176 1.00 54.12 73 GLY A O 1
ATOM 540 N N . ARG A 1 74 ? 52.354 15.372 -40.276 1.00 52.16 74 ARG A N 1
ATOM 541 C CA . ARG A 1 74 ? 53.638 16.031 -40.527 1.00 52.16 74 ARG A CA 1
ATOM 542 C C . ARG A 1 74 ? 53.712 16.455 -41.995 1.00 52.16 74 ARG A C 1
ATOM 544 O O . ARG A 1 74 ? 53.574 15.590 -42.862 1.00 52.16 74 ARG A O 1
ATOM 551 N N . ARG A 1 75 ? 53.999 17.730 -42.248 1.00 55.94 75 ARG A N 1
ATOM 552 C CA . ARG A 1 75 ? 54.775 18.221 -43.394 1.00 55.94 75 ARG A CA 1
ATOM 553 C C . ARG A 1 75 ? 55.632 19.383 -42.927 1.00 55.94 75 ARG A C 1
ATOM 555 O O . ARG A 1 75 ? 55.121 20.154 -42.087 1.00 55.94 75 ARG A O 1
#

Second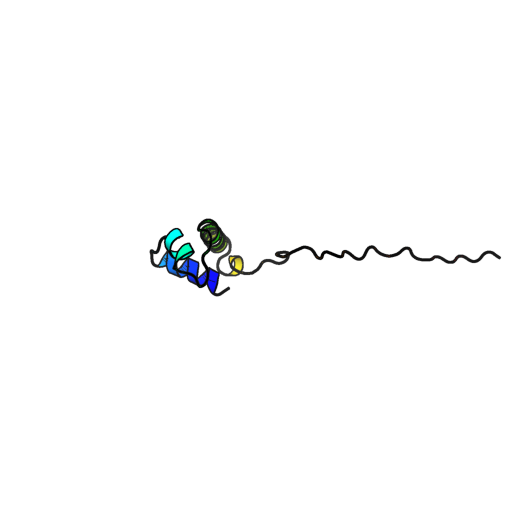ary structure (DSSP, 8-state):
-HHHHHHHHHHHTT--HHHHHHHSSSS---HHHHHHHHHHHHHHHHHHTS--TT-SPPPS---------------

pLDDT: mean 85.31, std 14.98, range [52.16, 98.0]

Sequence (75 aa):
MRERAAAILKVASGLSMLQVALHGLLKPRRSDTISQWISRYEEGGVQGLQVQAGRGRKPAFSPCAGPARSGAGRR

Foldseek 3Di:
DVQLVQLVVVVVVVDQLQCCQCPVGPDHDDSVVNVCSVVLCVVPNPVSNDDDPPPDDDPPDDDDPDDPPPPPDDD

Radius of gyration: 23.09 Å; chains: 1; bounding box: 64×32×53 Å